Protein AF-A0A955L454-F1 (afdb_monomer)

Foldseek 3Di:
DDDDDDDDDDPVNVVVVVVVVVVVVVVVVVVDPVVVVVLVVLLVVQVVLQVLVLQLLLVLCVPVVVVQPVCCCPFQAPNDDFQAFDPVDLAGFLPPSFDFPNSRCRSSVVRHVDRDARPDPKTKTKGWHPVDVSIKIKIWINDRDDDPPRDDHIDIDIRD

pLDDT: mean 81.31, std 10.85, range [51.09, 95.69]

Nearest PDB structures (foldseek):
  8chv-assembly1_C  TM=5.728E-01  e=5.022E-01  Homo sapiens
  8cht-assembly4_D  TM=5.739E-01  e=1.618E+00  Homo sapiens
  8chv-assembly1_D  TM=5.648E-01  e=4.609E+00  Homo sapiens
  8cht-assembly2_B  TM=5.492E-01  e=8.532E+00  Homo sapiens
  6eyv-assembly1_B  TM=3.774E-01  e=9.650E+00  Pseudomonas aeruginosa UCBPP-PA14

Solvent-accessible surface area (backbone atoms only — not comparable to full-atom values): 9279 Å² total; per-residue (Å²): 135,86,82,80,85,79,82,74,86,52,73,65,59,55,55,52,48,54,54,50,48,54,54,52,53,55,52,50,59,73,71,48,61,67,69,55,56,57,41,53,52,47,50,51,50,50,50,54,44,41,51,51,49,51,53,20,51,45,51,44,27,53,70,78,36,80,55,39,51,79,54,54,48,80,71,28,38,94,85,49,80,75,27,56,27,58,77,88,46,95,51,32,49,46,42,93,48,25,34,59,49,72,48,43,47,74,59,35,54,88,58,38,97,67,84,78,76,53,74,84,90,38,48,49,23,28,28,30,31,79,90,44,88,74,44,35,35,38,39,25,36,46,52,47,77,66,56,100,82,77,75,52,69,52,65,71,46,84,33,95

Structure (mmCIF, N/CA/C/O backbone):
data_AF-A0A955L454-F1
#
_entry.id   AF-A0A955L454-F1
#
loop_
_atom_site.group_PDB
_atom_site.id
_atom_site.type_symbol
_atom_site.label_atom_id
_atom_site.label_alt_id
_atom_site.label_comp_id
_atom_site.label_asym_id
_atom_site.label_entity_id
_atom_site.label_seq_id
_atom_site.pdbx_PDB_ins_code
_atom_site.Cartn_x
_atom_site.Cartn_y
_atom_site.Cartn_z
_atom_site.occupancy
_atom_site.B_iso_or_equiv
_atom_site.auth_seq_id
_atom_site.auth_comp_id
_atom_site.auth_asym_id
_atom_site.auth_atom_id
_atom_site.pdbx_PDB_model_num
ATOM 1 N N . MET A 1 1 ? -64.327 -22.348 19.728 1.00 53.56 1 MET A N 1
ATOM 2 C CA . MET A 1 1 ? -63.215 -21.422 19.409 1.00 53.56 1 MET A CA 1
ATOM 3 C C . MET A 1 1 ? -62.234 -21.420 20.573 1.00 53.56 1 MET A C 1
ATOM 5 O O . MET A 1 1 ? -62.624 -21.063 21.676 1.00 53.56 1 MET A O 1
ATOM 9 N N . LYS A 1 2 ? -61.006 -21.905 20.365 1.00 58.12 2 LYS A N 1
ATOM 10 C CA . LYS A 1 2 ? -59.972 -22.042 21.405 1.00 58.12 2 LYS A CA 1
ATOM 11 C C . LYS A 1 2 ? -59.226 -20.700 21.496 1.00 58.12 2 LYS A C 1
ATOM 13 O O . LYS A 1 2 ? -58.550 -20.340 20.540 1.00 58.12 2 LYS A O 1
ATOM 18 N N . ARG A 1 3 ? -59.413 -19.916 22.568 1.00 66.88 3 ARG A N 1
ATOM 19 C CA . ARG A 1 3 ? -58.664 -18.657 22.764 1.00 66.88 3 ARG A CA 1
ATOM 20 C C . ARG A 1 3 ? -57.239 -18.999 23.203 1.00 66.88 3 ARG A C 1
ATOM 22 O O . ARG A 1 3 ? -57.058 -19.641 24.233 1.00 66.88 3 ARG A O 1
ATOM 29 N N . SER A 1 4 ? -56.249 -18.601 22.413 1.00 64.19 4 SER A N 1
ATOM 30 C CA . SER A 1 4 ? -54.833 -18.665 22.774 1.00 64.19 4 SER A CA 1
ATOM 31 C C . SER A 1 4 ? -54.527 -17.582 23.808 1.00 64.19 4 SER A C 1
ATOM 33 O O . SER A 1 4 ? -54.732 -16.400 23.539 1.00 64.19 4 SER A O 1
ATOM 35 N N . ASN A 1 5 ? -54.063 -17.985 24.990 1.00 66.62 5 ASN A N 1
ATOM 36 C CA . ASN A 1 5 ? -53.667 -17.073 26.056 1.00 66.62 5 ASN A CA 1
ATOM 37 C C . ASN A 1 5 ? -52.300 -16.470 25.694 1.00 66.62 5 ASN A C 1
ATOM 39 O O . ASN A 1 5 ? -51.274 -17.126 25.854 1.00 66.62 5 ASN A O 1
ATOM 43 N N . GLN A 1 6 ? -52.285 -15.260 25.137 1.00 68.62 6 GLN A N 1
ATOM 44 C CA . GLN A 1 6 ? -51.048 -14.515 24.910 1.00 68.62 6 GLN A CA 1
ATOM 45 C C . GLN A 1 6 ? -50.669 -13.825 26.223 1.00 68.62 6 GLN A C 1
ATOM 47 O O . GLN A 1 6 ? -51.246 -12.805 26.592 1.00 68.62 6 GLN A O 1
ATOM 52 N N . SER A 1 7 ? -49.738 -14.425 26.962 1.00 73.06 7 SER A N 1
ATOM 53 C CA . SER A 1 7 ? -49.107 -13.807 28.128 1.00 73.06 7 SER A CA 1
ATOM 54 C C . SER A 1 7 ? -48.244 -12.631 27.669 1.00 73.06 7 SER A C 1
ATOM 56 O O . SER A 1 7 ? -47.290 -12.823 26.915 1.00 73.06 7 SER A O 1
ATOM 58 N N . GLY A 1 8 ? -48.596 -11.419 28.097 1.00 73.50 8 GLY A N 1
ATOM 59 C CA . GLY A 1 8 ? -47.777 -10.225 27.889 1.00 73.50 8 GLY A CA 1
ATOM 60 C C . GLY A 1 8 ? -46.544 -10.220 28.795 1.00 73.50 8 GLY A C 1
ATOM 61 O O . GLY A 1 8 ? -46.579 -10.767 29.897 1.00 73.50 8 GLY A O 1
ATOM 62 N N . PHE A 1 9 ? -45.466 -9.592 28.325 1.00 77.81 9 PHE A N 1
ATOM 63 C CA . PHE A 1 9 ? -44.248 -9.360 29.104 1.00 77.81 9 PHE A CA 1
ATOM 64 C C . PHE A 1 9 ? -44.546 -8.529 30.357 1.00 77.81 9 PHE A C 1
ATOM 66 O O . PHE A 1 9 ? -45.281 -7.540 30.296 1.00 77.81 9 PHE A O 1
ATOM 73 N N . THR A 1 10 ? -43.963 -8.912 31.495 1.00 90.12 10 THR A N 1
ATOM 74 C CA . THR A 1 10 ? -44.072 -8.129 32.729 1.00 90.12 10 THR A CA 1
ATOM 75 C C . THR A 1 10 ? -43.119 -6.927 32.691 1.00 90.12 10 THR A C 1
ATOM 77 O O . THR A 1 10 ? -42.058 -6.972 32.068 1.00 90.12 10 THR A O 1
ATOM 80 N N . LEU A 1 11 ? -43.467 -5.828 33.374 1.00 87.62 11 LEU A N 1
ATOM 81 C CA . LEU A 1 11 ? -42.562 -4.671 33.511 1.00 87.62 11 LEU A CA 1
ATOM 82 C C . LEU A 1 11 ? -41.246 -5.050 34.205 1.00 87.62 11 LEU A C 1
ATOM 84 O O . LEU A 1 11 ? -40.194 -4.497 33.891 1.00 87.62 11 LEU A O 1
ATOM 88 N N . VAL A 1 12 ? -41.311 -6.013 35.127 1.00 90.88 12 VAL A N 1
ATOM 89 C CA . VAL A 1 12 ? -40.142 -6.543 35.834 1.00 90.88 12 VAL A CA 1
ATOM 90 C C . VAL A 1 12 ? -39.215 -7.283 34.868 1.00 90.88 12 VAL A C 1
ATOM 92 O O . VAL A 1 12 ? -38.004 -7.091 34.948 1.00 90.88 12 VAL A O 1
ATOM 95 N N . GLU A 1 13 ? -39.763 -8.046 33.914 1.00 90.25 13 GLU A N 1
ATOM 96 C CA . GLU A 1 13 ? -38.978 -8.704 32.861 1.00 90.25 13 GLU A CA 1
ATOM 97 C C . GLU A 1 13 ? -38.124 -7.692 32.093 1.00 90.25 13 GLU A C 1
ATOM 99 O O . GLU A 1 13 ? -36.920 -7.875 31.934 1.00 90.25 13 GLU A O 1
ATOM 104 N N . ILE A 1 14 ? -38.741 -6.597 31.641 1.00 92.56 14 ILE A N 1
ATOM 105 C CA . ILE A 1 14 ? -38.041 -5.601 30.829 1.00 92.56 14 ILE A CA 1
ATOM 106 C C . ILE A 1 14 ? -36.993 -4.862 31.665 1.00 92.56 14 ILE A C 1
ATOM 108 O O . ILE A 1 14 ? -35.886 -4.644 31.179 1.00 92.56 14 ILE A O 1
ATOM 112 N N . LEU A 1 15 ? -37.289 -4.537 32.927 1.00 92.44 15 LEU A N 1
ATOM 113 C CA . LEU A 1 15 ? -36.355 -3.845 33.820 1.00 92.44 15 LEU A CA 1
ATOM 114 C C . LEU A 1 15 ? -35.089 -4.669 34.097 1.00 92.44 15 LEU A C 1
ATOM 116 O O . LEU A 1 15 ? -33.982 -4.130 34.079 1.00 92.44 15 LEU A O 1
ATOM 120 N N . VAL A 1 16 ? -35.235 -5.977 34.316 1.00 93.62 16 VAL A N 1
ATOM 121 C CA . VAL A 1 16 ? -34.084 -6.862 34.540 1.00 93.62 16 VAL A CA 1
ATOM 122 C C . VAL A 1 16 ? -33.277 -7.042 33.253 1.00 93.62 16 VAL A C 1
ATOM 124 O O . VAL A 1 16 ? -32.049 -7.003 33.299 1.00 93.62 16 VAL A O 1
ATOM 127 N N . VAL A 1 17 ? -33.934 -7.169 32.096 1.00 94.69 17 VAL A N 1
ATOM 128 C CA . VAL A 1 17 ? -33.237 -7.337 30.811 1.00 94.69 17 VAL A CA 1
ATOM 129 C C . VAL A 1 17 ? -32.424 -6.099 30.448 1.00 94.69 17 VAL A C 1
ATOM 131 O O . VAL A 1 17 ? -31.261 -6.239 30.084 1.00 94.69 17 VAL A O 1
ATOM 134 N N . ILE A 1 18 ? -32.974 -4.888 30.585 1.00 95.25 18 ILE A N 1
ATOM 135 C CA . ILE A 1 18 ? -32.206 -3.670 30.276 1.00 95.25 18 ILE A CA 1
ATOM 136 C C . ILE A 1 18 ? -31.030 -3.475 31.241 1.00 95.25 18 ILE A C 1
ATOM 138 O O . ILE A 1 18 ? -29.964 -3.038 30.813 1.00 95.25 18 ILE A O 1
ATOM 142 N N . ALA A 1 19 ? -31.188 -3.850 32.517 1.00 95.69 19 ALA A N 1
ATOM 143 C CA . ALA A 1 19 ? 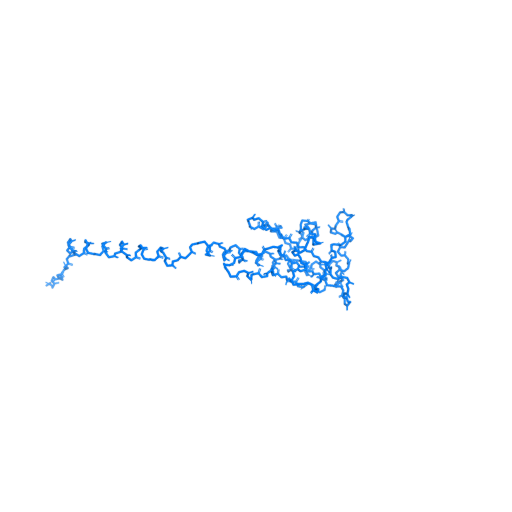-30.103 -3.803 33.494 1.00 95.69 19 ALA A CA 1
ATOM 144 C C . ALA A 1 19 ? -28.980 -4.787 33.128 1.00 95.69 19 ALA A C 1
ATOM 146 O O . ALA A 1 19 ? -27.800 -4.436 33.177 1.00 95.69 19 ALA A O 1
ATOM 147 N N . LEU A 1 20 ? -29.344 -5.998 32.697 1.00 95.19 20 LEU A N 1
ATOM 148 C CA . LEU A 1 20 ? -28.381 -6.999 32.253 1.00 95.19 20 LEU A CA 1
ATOM 149 C C . LEU A 1 20 ? -27.698 -6.591 30.937 1.00 95.19 20 LEU A C 1
ATOM 151 O O . LEU A 1 20 ? -26.489 -6.759 30.797 1.00 95.19 20 LEU A O 1
ATOM 155 N N . LEU A 1 21 ? -28.445 -6.012 29.990 1.00 95.56 21 LEU A N 1
ATOM 156 C CA . LEU A 1 21 ? -27.902 -5.505 28.726 1.00 95.56 21 LEU A CA 1
ATOM 157 C C . LEU A 1 21 ? -26.905 -4.369 28.954 1.00 95.56 21 LEU A C 1
ATOM 159 O O . LEU A 1 21 ? -2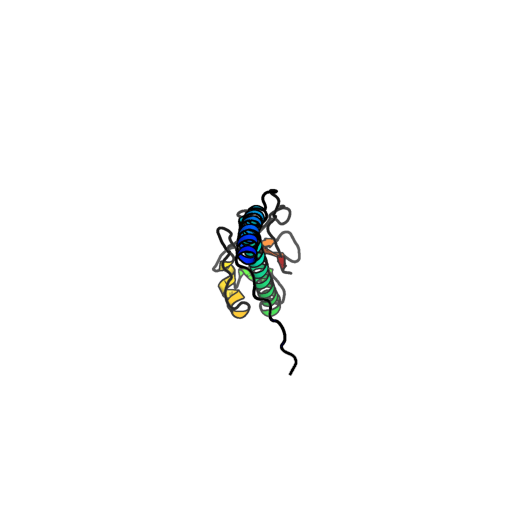5.858 -4.362 28.316 1.00 95.56 21 LEU A O 1
ATOM 163 N N . ALA A 1 22 ? -27.184 -3.447 29.878 1.00 95.31 22 ALA A N 1
ATOM 164 C CA . ALA A 1 22 ? -26.249 -2.380 30.230 1.00 95.31 22 ALA A CA 1
ATOM 165 C C . ALA A 1 22 ? -24.932 -2.938 30.800 1.00 95.31 22 ALA A C 1
ATOM 167 O O . ALA A 1 22 ? -23.852 -2.470 30.439 1.00 95.31 22 ALA A O 1
ATOM 168 N N . LEU A 1 23 ? -25.013 -3.977 31.638 1.00 94.19 23 LEU A N 1
ATOM 169 C CA . LEU A 1 23 ? -23.844 -4.644 32.211 1.00 94.19 23 LEU A CA 1
ATOM 170 C C . LEU A 1 23 ? -23.014 -5.376 31.144 1.00 94.19 23 LEU A C 1
ATOM 172 O O . LEU A 1 23 ? -21.794 -5.219 31.098 1.00 94.19 23 LEU A O 1
ATOM 176 N N . LEU A 1 24 ? -23.667 -6.133 30.257 1.00 94.75 24 LEU A N 1
ATOM 177 C CA . LEU A 1 24 ? -22.992 -6.837 29.162 1.00 94.75 24 LEU A CA 1
ATOM 178 C C . LEU A 1 24 ? -22.373 -5.864 28.150 1.00 94.75 24 LEU A C 1
ATOM 180 O O . LEU A 1 24 ? -21.226 -6.050 27.751 1.00 94.75 24 LEU A O 1
ATOM 184 N N . ALA A 1 25 ? -23.092 -4.803 27.774 1.00 90.81 25 ALA A N 1
ATOM 185 C CA . ALA A 1 25 ? -22.589 -3.784 26.856 1.00 90.81 25 ALA A CA 1
ATOM 186 C C . ALA A 1 25 ? -21.339 -3.081 27.412 1.00 90.81 25 ALA A C 1
ATOM 188 O O . ALA A 1 25 ? -20.373 -2.877 26.676 1.00 90.81 25 ALA A O 1
ATOM 189 N N . GLY A 1 26 ? -21.323 -2.778 28.716 1.00 90.62 26 GLY A N 1
ATOM 190 C CA . GLY A 1 26 ? -20.145 -2.226 29.386 1.00 90.62 26 GLY A CA 1
ATOM 191 C C . GLY A 1 26 ? -18.939 -3.167 29.333 1.00 90.62 26 GLY A C 1
ATOM 192 O O . GLY A 1 26 ? -17.839 -2.730 29.007 1.00 90.62 26 GLY A O 1
ATOM 193 N N . ALA A 1 27 ? -19.134 -4.465 29.587 1.00 87.06 27 ALA A N 1
ATOM 194 C CA . ALA A 1 27 ? -18.052 -5.452 29.554 1.00 87.06 27 ALA A CA 1
ATOM 195 C C . ALA A 1 27 ? -17.451 -5.641 28.147 1.00 87.06 27 ALA A C 1
ATOM 197 O O . ALA A 1 27 ? -16.230 -5.707 28.001 1.00 87.06 27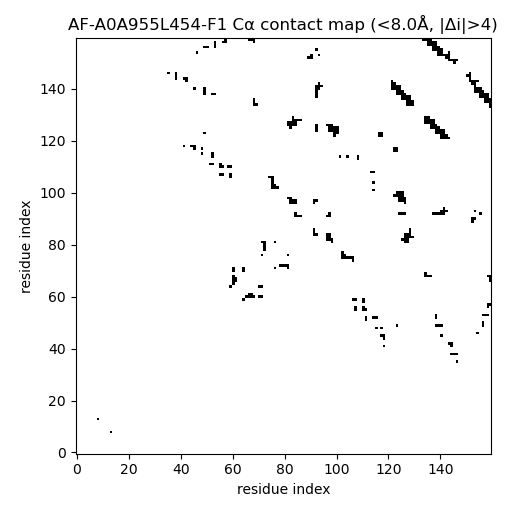 ALA A O 1
ATOM 198 N N . VAL A 1 28 ? -18.288 -5.681 27.104 1.00 86.50 28 VAL A N 1
ATOM 199 C CA . VAL A 1 28 ? -17.836 -5.828 25.707 1.00 86.50 28 VAL A CA 1
ATOM 200 C C . VAL A 1 28 ? -16.991 -4.634 25.256 1.00 86.50 28 VAL A C 1
ATOM 202 O O . VAL A 1 28 ? -16.012 -4.820 24.536 1.00 86.50 28 VAL A O 1
ATOM 205 N N . PHE A 1 29 ? -17.318 -3.421 25.710 1.00 80.75 29 PHE A N 1
ATOM 206 C CA . PHE A 1 29 ? -16.571 -2.214 25.351 1.00 80.75 29 PHE A CA 1
ATOM 207 C C . PHE A 1 29 ? -15.114 -2.242 25.836 1.00 80.75 29 PHE A C 1
ATOM 209 O O . PHE A 1 29 ? -14.233 -1.770 25.128 1.00 80.75 29 PHE A O 1
ATOM 216 N N . PHE A 1 30 ? -14.846 -2.817 27.012 1.00 77.62 30 PHE A N 1
ATOM 217 C CA . PHE A 1 30 ? -13.475 -2.998 27.506 1.00 77.62 30 PHE A CA 1
ATOM 218 C C . PHE A 1 30 ? -12.766 -4.206 26.885 1.00 77.62 30 PHE A C 1
ATOM 220 O O . PHE A 1 30 ? -11.539 -4.231 26.834 1.00 77.62 30 PHE A O 1
ATOM 227 N N . ALA A 1 31 ? -13.521 -5.213 26.438 1.00 74.38 31 ALA A N 1
ATOM 228 C CA . ALA A 1 31 ? -12.967 -6.418 25.826 1.00 74.38 31 ALA A CA 1
ATOM 229 C C . ALA A 1 31 ? -12.516 -6.197 24.372 1.00 74.38 31 ALA A C 1
ATOM 231 O O . ALA A 1 31 ? -11.558 -6.824 23.926 1.00 74.38 31 ALA A O 1
ATOM 232 N N . LEU A 1 32 ? -13.189 -5.316 23.628 1.00 76.81 32 LEU A N 1
ATOM 233 C CA . LEU A 1 32 ? -12.763 -4.917 22.291 1.00 76.81 32 LEU A CA 1
ATOM 234 C C . LEU A 1 32 ? -11.733 -3.795 22.416 1.00 76.81 32 LEU A C 1
ATOM 236 O O . LEU A 1 32 ? -12.016 -2.766 23.015 1.00 76.81 32 LEU A O 1
ATOM 240 N N . ASN A 1 33 ? -10.549 -3.963 21.828 1.00 76.94 33 ASN A N 1
ATOM 241 C CA . ASN A 1 33 ? -9.605 -2.865 21.667 1.00 76.94 33 ASN A CA 1
ATOM 242 C C . ASN A 1 33 ? -9.935 -2.129 20.351 1.00 76.94 33 ASN A C 1
ATOM 244 O O . ASN A 1 33 ? -9.461 -2.548 19.292 1.00 76.94 33 ASN A O 1
ATOM 248 N N . PRO A 1 34 ? -10.750 -1.050 20.360 1.00 76.12 34 PRO A N 1
ATOM 249 C CA . PRO A 1 34 ? -11.196 -0.394 19.127 1.00 76.12 34 PRO A CA 1
ATOM 250 C C . PRO A 1 34 ? -10.021 0.140 18.308 1.00 76.12 34 PRO A C 1
ATOM 252 O O . PRO A 1 34 ? -10.093 0.214 17.086 1.00 76.12 34 PRO A O 1
ATOM 255 N N . THR A 1 35 ? -8.919 0.486 18.976 1.00 81.38 35 THR A N 1
ATOM 256 C CA . THR A 1 35 ? -7.730 1.019 18.312 1.00 81.38 35 THR A CA 1
ATOM 257 C C . THR A 1 35 ? -7.057 -0.026 17.427 1.00 81.38 35 THR A C 1
ATOM 259 O O . THR A 1 35 ? -6.651 0.315 16.321 1.00 81.38 35 THR A O 1
ATOM 262 N N . GLN A 1 36 ? -7.024 -1.294 17.854 1.00 82.56 36 GLN A N 1
ATOM 263 C CA . GLN A 1 36 ? -6.493 -2.403 17.055 1.00 82.56 36 GLN A CA 1
ATOM 264 C C . GLN A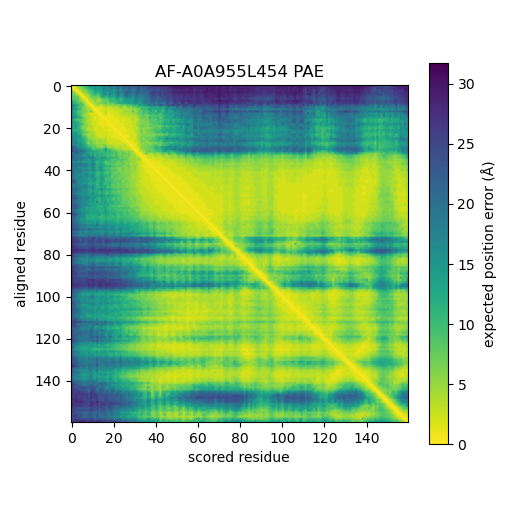 1 36 ? -7.370 -2.666 15.829 1.00 82.56 36 GLN A C 1
ATOM 266 O O . GLN A 1 36 ? -6.861 -2.736 14.722 1.00 82.56 36 GLN A O 1
ATOM 271 N N . LEU A 1 37 ? -8.696 -2.658 15.983 1.00 83.00 37 LEU A N 1
ATOM 272 C CA . LEU A 1 37 ? -9.609 -2.861 14.851 1.00 83.00 37 LEU A CA 1
ATOM 273 C C . LEU A 1 37 ? -9.434 -1.805 13.747 1.00 83.00 37 LEU A C 1
ATOM 275 O O . LEU A 1 37 ? -9.436 -2.133 12.562 1.00 83.00 37 LEU A O 1
ATOM 279 N N . PHE A 1 38 ? -9.254 -0.533 14.116 1.00 87.19 38 PHE A N 1
ATOM 280 C CA . PHE A 1 38 ? -8.984 0.518 13.130 1.00 87.19 38 PHE A CA 1
ATOM 281 C C . PHE A 1 38 ? -7.598 0.387 12.482 1.00 87.19 38 PHE A C 1
ATOM 283 O O . PHE A 1 38 ? -7.446 0.754 11.316 1.00 87.19 38 PHE A O 1
ATOM 290 N N . ARG A 1 39 ? -6.602 -0.121 13.216 1.00 85.06 39 ARG A N 1
ATOM 291 C CA . ARG A 1 39 ? -5.259 -0.419 12.692 1.00 85.06 39 ARG A CA 1
ATOM 292 C C . ARG A 1 39 ? -5.299 -1.536 11.668 1.00 85.06 39 ARG A C 1
ATOM 294 O O . ARG A 1 39 ? -4.828 -1.346 10.551 1.00 85.06 39 ARG A O 1
ATOM 301 N N . ASP A 1 40 ? -5.942 -2.641 12.019 1.00 85.94 40 ASP A N 1
ATOM 302 C CA . ASP A 1 40 ? -6.075 -3.814 11.161 1.00 85.94 40 ASP A CA 1
ATOM 303 C C . ASP A 1 40 ? -6.820 -3.469 9.872 1.00 85.94 40 ASP A C 1
ATOM 305 O O . ASP A 1 40 ? -6.414 -3.885 8.785 1.00 85.94 40 ASP A O 1
ATOM 309 N N . ALA A 1 41 ? -7.864 -2.638 9.966 1.00 88.62 41 ALA A N 1
ATOM 310 C CA . ALA A 1 41 ? -8.569 -2.126 8.798 1.00 88.62 41 ALA A CA 1
ATOM 311 C C . ALA A 1 41 ? -7.638 -1.320 7.873 1.00 88.62 41 ALA A C 1
ATOM 313 O O . ALA A 1 41 ? -7.613 -1.575 6.671 1.00 88.62 41 ALA A O 1
ATOM 314 N N . ARG A 1 42 ? -6.824 -0.400 8.416 1.00 90.00 42 ARG A N 1
ATOM 315 C CA . ARG A 1 42 ? -5.860 0.385 7.621 1.00 90.00 42 ARG A CA 1
ATOM 316 C C . ARG A 1 42 ? -4.750 -0.475 7.020 1.00 90.00 42 ARG A C 1
ATOM 318 O O . ARG A 1 42 ? -4.428 -0.289 5.852 1.00 90.00 42 ARG A O 1
ATOM 325 N N . ASN A 1 43 ? -4.185 -1.415 7.779 1.00 88.19 43 ASN A N 1
ATOM 326 C CA . ASN A 1 43 ? -3.178 -2.356 7.274 1.00 88.19 43 ASN A CA 1
ATOM 327 C C . ASN A 1 43 ? -3.761 -3.242 6.158 1.00 88.19 43 ASN A C 1
ATOM 329 O O . ASN A 1 43 ? -3.101 -3.483 5.152 1.00 88.19 43 ASN A O 1
ATOM 333 N N . THR A 1 44 ? -5.026 -3.656 6.280 1.00 89.38 44 THR A N 1
ATOM 334 C CA . THR A 1 44 ? -5.736 -4.388 5.218 1.00 89.38 44 THR A CA 1
ATOM 335 C C . THR A 1 44 ? -5.888 -3.540 3.956 1.00 89.38 44 THR A C 1
ATOM 337 O O . THR A 1 44 ? -5.613 -4.033 2.865 1.00 89.38 44 THR A O 1
ATOM 340 N N . THR A 1 45 ? -6.269 -2.264 4.087 1.00 91.69 45 THR A N 1
ATOM 341 C CA . THR A 1 45 ? -6.318 -1.328 2.951 1.00 91.69 45 THR A CA 1
ATOM 342 C C . THR A 1 45 ? -4.944 -1.162 2.303 1.00 91.69 45 THR A C 1
ATOM 344 O O . THR A 1 45 ? -4.835 -1.292 1.091 1.00 91.69 45 THR A O 1
ATOM 347 N N . ARG A 1 46 ? -3.878 -0.986 3.097 1.00 89.19 46 ARG A N 1
ATOM 348 C CA . ARG A 1 46 ? -2.502 -0.876 2.583 1.00 89.19 46 ARG A CA 1
ATOM 349 C C . ARG A 1 46 ? -2.086 -2.078 1.746 1.00 89.19 46 ARG A C 1
ATOM 351 O O . ARG A 1 46 ? -1.536 -1.900 0.666 1.00 89.19 46 ARG A O 1
ATOM 358 N N . ARG A 1 47 ? -2.384 -3.293 2.212 1.00 88.44 47 ARG A N 1
ATOM 359 C CA . ARG A 1 47 ? -2.113 -4.527 1.457 1.00 88.44 47 ARG A CA 1
ATOM 360 C C . ARG A 1 47 ? -2.839 -4.549 0.117 1.00 88.44 47 ARG A C 1
ATOM 362 O O . ARG A 1 47 ? -2.216 -4.809 -0.902 1.00 88.44 47 ARG A O 1
ATOM 369 N N . GLN A 1 48 ? -4.130 -4.221 0.117 1.00 91.75 48 GLN A N 1
ATOM 370 C CA . GLN A 1 48 ? -4.942 -4.192 -1.104 1.00 91.75 48 GLN A CA 1
ATOM 371 C C . GLN A 1 48 ? -4.431 -3.162 -2.117 1.00 91.75 48 GLN A C 1
ATOM 373 O O . GLN A 1 48 ? -4.402 -3.440 -3.315 1.00 91.75 48 GLN A O 1
ATOM 378 N N . ASP A 1 49 ? -4.005 -1.997 -1.639 1.00 92.31 49 ASP A N 1
ATOM 379 C CA . ASP A 1 49 ? -3.450 -0.937 -2.476 1.00 92.31 49 ASP A CA 1
ATOM 380 C C . ASP A 1 49 ? -2.112 -1.362 -3.103 1.00 92.31 49 ASP A C 1
ATOM 382 O O . ASP A 1 49 ? -1.914 -1.217 -4.311 1.00 92.31 49 ASP A O 1
ATOM 386 N N . VAL A 1 50 ? -1.215 -1.947 -2.304 1.00 90.19 50 VAL A N 1
ATOM 387 C CA . VAL A 1 50 ? 0.070 -2.488 -2.773 1.00 90.19 50 VAL A CA 1
ATOM 388 C C . VAL A 1 50 ? -0.151 -3.630 -3.774 1.00 90.19 50 VAL A C 1
ATOM 390 O O . VAL A 1 50 ? 0.487 -3.637 -4.825 1.00 90.19 50 VAL A O 1
ATOM 393 N N . ASP A 1 51 ? -1.102 -4.535 -3.523 1.00 91.81 51 ASP A N 1
ATOM 394 C CA . ASP A 1 51 ? -1.493 -5.611 -4.449 1.00 91.81 51 ASP A CA 1
ATOM 395 C C . ASP A 1 51 ? -2.015 -5.067 -5.791 1.00 91.81 51 ASP A C 1
ATOM 397 O O . ASP A 1 51 ? -1.688 -5.584 -6.867 1.00 91.81 51 ASP A O 1
ATOM 401 N N . ALA A 1 52 ? -2.836 -4.013 -5.751 1.00 93.44 52 ALA A N 1
ATOM 402 C CA . ALA A 1 52 ? -3.376 -3.386 -6.953 1.00 93.44 52 ALA A CA 1
ATOM 403 C C . ALA A 1 52 ? -2.256 -2.788 -7.814 1.00 93.44 52 ALA A C 1
ATOM 405 O O . ALA A 1 52 ? -2.201 -3.015 -9.027 1.00 93.44 52 ALA A O 1
ATOM 406 N N . VAL A 1 53 ? -1.326 -2.081 -7.175 1.00 92.25 53 VAL A N 1
ATOM 407 C CA . VAL A 1 53 ? -0.160 -1.478 -7.828 1.00 92.25 53 VAL A CA 1
A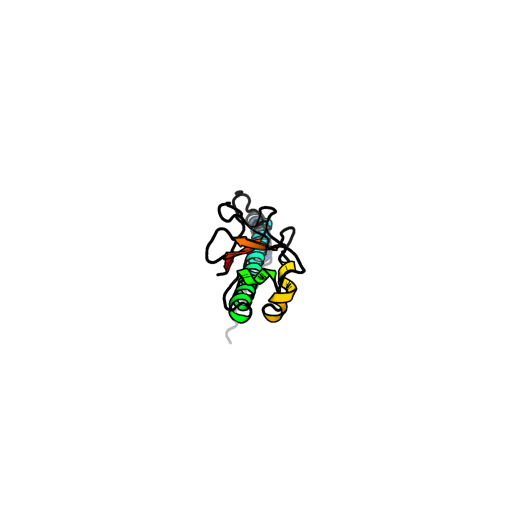TOM 408 C C . VAL A 1 53 ? 0.788 -2.550 -8.351 1.00 92.25 53 VAL A C 1
ATOM 410 O O . VAL A 1 53 ? 1.244 -2.456 -9.486 1.00 92.25 53 VAL A O 1
ATOM 413 N N . HIS A 1 54 ? 1.037 -3.604 -7.576 1.00 92.12 54 HIS A N 1
ATOM 414 C CA . HIS A 1 54 ? 1.839 -4.759 -7.977 1.00 92.12 54 HIS A CA 1
ATOM 415 C C . HIS A 1 54 ? 1.301 -5.408 -9.252 1.00 92.12 54 HIS A C 1
ATOM 417 O O . HIS A 1 54 ? 2.048 -5.697 -10.189 1.00 92.12 54 HIS A O 1
ATOM 423 N N . SER A 1 55 ? -0.016 -5.608 -9.311 1.00 93.44 55 SER A N 1
ATOM 424 C CA . SER A 1 55 ? -0.690 -6.155 -10.486 1.00 93.44 55 SER A CA 1
ATOM 425 C C . SER A 1 55 ? -0.599 -5.230 -11.699 1.00 93.44 55 SER A C 1
ATOM 427 O O . SER A 1 55 ? -0.349 -5.703 -12.811 1.00 93.44 55 SER A O 1
ATOM 429 N N . ALA A 1 56 ? -0.775 -3.924 -11.501 1.00 93.06 56 ALA A N 1
ATOM 430 C CA . ALA A 1 56 ? -0.665 -2.932 -12.564 1.00 93.06 56 ALA A CA 1
ATOM 431 C C . ALA A 1 56 ? 0.769 -2.843 -13.110 1.00 93.06 56 ALA A C 1
ATOM 433 O O . ALA A 1 56 ? 0.971 -2.931 -14.320 1.00 93.06 56 ALA A O 1
ATOM 434 N N . LEU A 1 57 ? 1.763 -2.765 -12.223 1.00 91.62 57 LEU A N 1
ATOM 435 C CA . LEU A 1 57 ? 3.178 -2.695 -12.578 1.00 91.62 57 LEU A CA 1
ATOM 436 C C . LEU A 1 57 ? 3.629 -3.950 -13.328 1.00 91.62 57 LEU A C 1
ATOM 438 O O . LEU A 1 57 ? 4.255 -3.845 -14.377 1.00 91.62 57 LEU A O 1
ATOM 442 N N . ARG A 1 58 ? 3.235 -5.141 -12.860 1.00 91.75 58 ARG A N 1
ATOM 443 C CA . ARG A 1 58 ? 3.517 -6.394 -13.576 1.00 91.75 58 ARG A CA 1
ATOM 444 C C . ARG A 1 58 ? 2.936 -6.384 -14.990 1.00 91.75 58 ARG A C 1
ATOM 446 O O . ARG A 1 58 ? 3.590 -6.835 -15.924 1.00 91.75 58 ARG A O 1
ATOM 453 N N . GLN A 1 59 ? 1.704 -5.909 -15.158 1.00 92.69 59 GLN A N 1
ATOM 454 C CA . GLN A 1 59 ? 1.081 -5.840 -16.480 1.00 92.69 59 GLN A CA 1
ATOM 455 C C . GLN A 1 59 ? 1.786 -4.840 -17.396 1.00 92.69 59 GLN A C 1
ATOM 457 O O . GLN A 1 59 ? 1.983 -5.163 -18.564 1.00 92.69 59 GLN A O 1
ATOM 462 N N . TYR A 1 60 ? 2.196 -3.687 -16.866 1.00 91.38 60 TYR A N 1
ATOM 463 C CA . TYR A 1 60 ? 2.983 -2.697 -17.597 1.00 91.38 60 TYR A CA 1
ATOM 464 C C . TYR A 1 60 ? 4.315 -3.284 -18.076 1.00 91.38 60 TYR A C 1
ATOM 466 O O . TYR A 1 60 ? 4.596 -3.268 -19.272 1.00 91.38 60 TYR A O 1
ATOM 474 N N . VAL A 1 61 ? 5.087 -3.905 -17.175 1.00 89.56 61 VAL A N 1
ATOM 475 C CA . VAL A 1 61 ? 6.376 -4.533 -17.516 1.00 89.56 61 VAL A CA 1
ATOM 476 C C . VAL A 1 61 ? 6.198 -5.585 -18.615 1.00 89.56 61 VAL A C 1
ATOM 478 O O . VAL A 1 61 ? 6.923 -5.585 -19.605 1.00 89.56 61 VAL A O 1
ATOM 481 N N . LEU A 1 62 ? 5.184 -6.446 -18.501 1.00 90.75 62 LEU A N 1
ATOM 482 C CA . LEU A 1 62 ? 4.942 -7.502 -19.487 1.00 90.75 62 LEU A CA 1
ATOM 483 C C . LEU A 1 62 ? 4.453 -6.992 -20.850 1.00 90.75 62 LEU A C 1
ATOM 485 O O . LEU A 1 62 ? 4.671 -7.670 -21.850 1.00 90.75 62 LEU A O 1
ATOM 489 N N . ARG A 1 63 ? 3.730 -5.868 -20.903 1.00 91.56 63 ARG A N 1
ATOM 490 C CA . ARG A 1 63 ? 3.083 -5.400 -22.141 1.00 91.56 63 ARG A CA 1
ATOM 491 C C . ARG A 1 63 ? 3.843 -4.300 -22.859 1.00 91.56 63 ARG A C 1
ATOM 493 O O . ARG A 1 63 ? 3.873 -4.319 -24.085 1.00 91.56 63 ARG A O 1
ATOM 500 N N . ASP A 1 64 ? 4.421 -3.371 -22.110 1.00 89.88 64 ASP A N 1
ATOM 501 C CA . ASP A 1 64 ? 5.060 -2.175 -22.658 1.00 89.88 64 ASP A CA 1
ATOM 502 C C . ASP A 1 64 ? 6.590 -2.242 -22.579 1.00 89.88 64 ASP A C 1
ATOM 504 O O . ASP A 1 64 ? 7.259 -1.576 -23.366 1.00 89.88 64 ASP A O 1
ATOM 508 N N . LEU A 1 65 ? 7.147 -3.071 -21.686 1.00 88.19 65 LEU A N 1
ATOM 509 C CA . LEU A 1 65 ? 8.597 -3.236 -21.515 1.00 88.19 65 LEU A CA 1
ATOM 510 C C . LEU A 1 65 ? 9.127 -4.605 -21.978 1.00 88.19 65 LEU A C 1
ATOM 512 O O . LEU A 1 65 ? 10.247 -4.968 -21.643 1.00 88.19 65 LEU A O 1
ATOM 516 N N . ASP A 1 66 ? 8.334 -5.386 -22.723 1.00 88.00 66 ASP A N 1
ATOM 517 C CA . ASP A 1 66 ? 8.706 -6.731 -23.216 1.00 88.00 66 ASP A CA 1
ATOM 518 C C . ASP A 1 66 ? 9.178 -7.700 -22.105 1.00 88.00 66 ASP A C 1
ATOM 520 O O . ASP A 1 66 ? 9.956 -8.625 -22.330 1.00 88.00 66 ASP A O 1
ATOM 524 N N . GLY A 1 67 ? 8.698 -7.490 -20.875 1.00 86.00 67 GLY A N 1
ATOM 525 C CA . GLY A 1 67 ? 9.091 -8.268 -19.702 1.00 86.00 67 GLY A CA 1
ATOM 526 C C . GLY A 1 67 ? 10.397 -7.829 -19.035 1.00 86.00 67 GLY A C 1
ATOM 527 O O . GLY A 1 67 ? 10.837 -8.532 -18.130 1.00 86.00 67 GLY A O 1
ATOM 528 N N . ASP A 1 68 ? 11.000 -6.706 -19.443 1.00 85.88 68 ASP A N 1
ATOM 529 C CA . ASP A 1 68 ? 12.224 -6.168 -18.841 1.00 85.88 68 ASP A CA 1
ATOM 530 C C . ASP A 1 68 ? 11.928 -5.001 -17.871 1.00 85.88 68 ASP A C 1
ATOM 532 O O . ASP A 1 68 ? 11.644 -3.877 -18.304 1.00 85.88 68 ASP A O 1
ATOM 536 N N . PRO A 1 69 ? 12.011 -5.213 -16.546 1.00 80.75 69 PRO A N 1
ATOM 537 C CA . PRO A 1 69 ? 11.785 -4.159 -15.558 1.00 80.75 69 PRO A CA 1
ATOM 538 C C . PRO A 1 69 ? 12.831 -3.035 -15.595 1.00 80.75 69 PRO A C 1
ATOM 540 O O . PRO A 1 69 ? 12.543 -1.933 -15.119 1.00 80.75 69 PRO A O 1
ATOM 543 N N . ALA A 1 70 ? 14.017 -3.254 -16.179 1.00 78.00 70 ALA A N 1
ATOM 544 C CA . ALA A 1 70 ? 15.033 -2.208 -16.304 1.00 78.00 70 ALA A CA 1
ATOM 545 C C . ALA A 1 70 ? 14.549 -1.027 -17.170 1.00 78.00 70 ALA A C 1
ATOM 547 O O . ALA A 1 70 ? 15.036 0.093 -17.020 1.00 78.00 70 ALA A O 1
ATOM 548 N N . GLY A 1 71 ? 13.537 -1.243 -18.020 1.00 80.38 71 GLY A N 1
ATOM 549 C CA . GLY A 1 71 ? 12.923 -0.212 -18.860 1.00 80.38 71 GLY A CA 1
ATOM 550 C C . GLY A 1 71 ? 12.068 0.826 -18.115 1.00 80.38 71 GLY A C 1
ATOM 551 O O . GLY A 1 71 ? 11.623 1.799 -18.726 1.00 80.38 71 GLY A O 1
ATOM 552 N N . LEU A 1 72 ? 11.839 0.674 -16.803 1.00 82.25 72 LEU A N 1
ATOM 553 C CA . LEU A 1 72 ? 11.047 1.627 -16.008 1.00 82.25 72 LEU A CA 1
ATOM 554 C C . LEU A 1 72 ? 11.655 3.042 -15.957 1.00 82.25 72 LEU A C 1
ATOM 556 O O . LEU A 1 72 ? 10.928 4.012 -15.728 1.00 82.25 72 LEU A O 1
ATOM 560 N N . SER A 1 73 ? 12.959 3.182 -16.215 1.00 71.06 73 SER A N 1
ATOM 561 C CA . SER A 1 73 ? 13.667 4.467 -16.184 1.00 71.06 73 SER A CA 1
ATOM 562 C C . SER A 1 73 ? 13.321 5.410 -17.341 1.00 71.06 73 SER A C 1
ATOM 564 O O . SER A 1 73 ? 13.441 6.619 -17.173 1.00 71.06 73 SER A O 1
ATOM 566 N N . ASP A 1 74 ? 12.888 4.887 -18.494 1.00 66.88 74 ASP A N 1
ATOM 567 C CA . ASP A 1 74 ? 12.775 5.670 -19.739 1.00 66.88 74 ASP A CA 1
ATOM 568 C C . ASP A 1 74 ? 11.349 6.154 -20.064 1.00 66.88 74 ASP A C 1
ATOM 570 O O . ASP A 1 74 ? 11.164 6.985 -20.954 1.00 66.88 74 ASP A O 1
ATOM 574 N N . GLY A 1 75 ? 10.328 5.685 -19.337 1.00 66.81 75 GLY A N 1
ATOM 575 C CA . GLY A 1 75 ? 8.923 6.035 -19.608 1.00 66.81 75 GLY A CA 1
ATOM 576 C C . GLY A 1 75 ? 8.124 6.535 -18.407 1.00 66.81 75 GLY A C 1
ATOM 577 O O . GLY A 1 75 ? 7.143 7.258 -18.586 1.00 66.81 75 GLY A O 1
ATOM 578 N N . CYS A 1 76 ? 8.528 6.167 -17.188 1.00 76.94 76 CYS A N 1
ATOM 579 C CA . CYS A 1 76 ? 7.737 6.433 -15.983 1.00 76.94 76 CYS A CA 1
ATOM 580 C C . CYS A 1 76 ? 8.263 7.623 -15.203 1.00 76.94 76 CYS A C 1
ATOM 582 O O . CYS A 1 76 ? 7.485 8.436 -14.709 1.00 76.94 76 CYS A O 1
ATOM 584 N N . LEU A 1 77 ? 9.583 7.769 -15.159 1.00 75.94 77 LEU A N 1
ATOM 585 C CA . LEU A 1 77 ? 10.235 8.793 -14.365 1.00 75.94 77 LEU A CA 1
ATOM 586 C C . LEU A 1 77 ? 10.446 10.049 -15.198 1.00 75.94 77 LEU A C 1
ATOM 588 O O . LEU A 1 77 ? 11.002 10.006 -16.293 1.00 75.94 77 LEU A O 1
ATOM 592 N N . SER A 1 78 ? 10.064 11.205 -14.657 1.00 65.81 78 SER A N 1
ATOM 593 C CA . SER A 1 78 ? 10.391 12.495 -15.267 1.00 65.81 78 SER A CA 1
ATOM 594 C C . SER A 1 78 ? 11.861 12.853 -14.992 1.00 65.81 78 SER A C 1
ATOM 596 O O . SER A 1 78 ? 12.148 13.787 -14.248 1.00 65.81 78 SER A O 1
ATOM 598 N N . GLY A 1 79 ? 12.798 12.098 -15.580 1.00 57.62 79 GLY A N 1
ATOM 599 C CA . GLY A 1 79 ? 14.238 12.391 -15.574 1.00 57.62 79 GLY A CA 1
ATOM 600 C C . GLY A 1 79 ? 14.997 12.053 -14.283 1.00 57.62 79 GLY A C 1
ATOM 601 O O . GLY A 1 79 ? 16.044 12.650 -14.032 1.00 57.62 79 GLY A O 1
ATOM 602 N N . GLY A 1 80 ? 14.482 11.135 -13.461 1.00 68.50 80 GLY A N 1
ATOM 603 C CA . GLY A 1 80 ? 15.136 10.646 -12.241 1.00 68.50 80 GLY A CA 1
ATOM 604 C C . GLY A 1 80 ? 15.814 9.288 -12.439 1.00 68.50 80 GLY A C 1
ATOM 605 O O . GLY A 1 80 ? 15.385 8.498 -13.276 1.00 68.50 80 GLY A O 1
ATOM 606 N N . ALA A 1 81 ? 16.867 9.013 -11.662 1.00 75.69 81 ALA A N 1
ATOM 607 C CA . ALA A 1 81 ? 17.419 7.663 -11.557 1.00 75.69 81 ALA A CA 1
ATOM 608 C C . ALA A 1 81 ? 16.382 6.720 -10.927 1.00 75.69 81 ALA A C 1
ATOM 610 O O . ALA A 1 81 ? 15.544 7.166 -10.140 1.00 75.69 81 ALA A O 1
ATOM 611 N N . LEU A 1 82 ? 16.455 5.426 -11.255 1.00 81.25 82 LEU A N 1
ATOM 612 C CA . LEU A 1 82 ? 15.666 4.426 -10.542 1.00 81.25 82 LEU A CA 1
ATOM 613 C C . LEU A 1 82 ? 16.004 4.506 -9.041 1.00 81.25 82 LEU A C 1
ATOM 615 O O . LEU A 1 82 ? 17.186 4.611 -8.701 1.00 81.25 82 LEU A O 1
ATOM 619 N N . PRO A 1 83 ? 15.006 4.468 -8.146 1.00 86.19 83 PRO A N 1
ATOM 620 C CA . PRO A 1 83 ? 15.254 4.321 -6.723 1.00 86.19 83 PRO A CA 1
ATOM 621 C C . PRO A 1 83 ? 15.812 2.921 -6.475 1.00 86.19 83 PRO A C 1
ATOM 623 O O . PRO A 1 83 ? 15.070 1.942 -6.500 1.00 86.19 83 PRO A O 1
ATOM 626 N N . VAL A 1 84 ? 17.126 2.819 -6.307 1.00 85.38 84 VAL A N 1
ATOM 627 C CA . VAL A 1 84 ? 17.789 1.547 -6.010 1.00 85.38 84 VAL A CA 1
ATOM 628 C C . VAL A 1 84 ? 17.621 1.250 -4.525 1.00 85.38 84 VAL A C 1
ATOM 630 O O . VAL A 1 84 ? 17.845 2.127 -3.694 1.00 85.38 84 VAL A O 1
ATOM 633 N N . ILE A 1 85 ? 17.210 0.029 -4.197 1.00 84.00 85 ILE A N 1
ATOM 634 C CA . ILE A 1 85 ? 17.025 -0.439 -2.822 1.00 84.00 85 ILE A CA 1
ATOM 635 C C . ILE A 1 85 ? 17.920 -1.646 -2.545 1.00 84.00 85 ILE A C 1
ATOM 637 O O . ILE A 1 85 ? 18.157 -2.468 -3.426 1.00 84.00 85 ILE A O 1
ATOM 641 N N . ASP A 1 86 ? 18.376 -1.778 -1.301 1.00 79.06 86 ASP A N 1
ATOM 642 C CA . ASP A 1 86 ? 19.107 -2.960 -0.845 1.00 79.06 86 ASP A CA 1
ATOM 643 C C . ASP A 1 86 ? 18.140 -3.960 -0.203 1.00 79.06 86 ASP A C 1
ATOM 645 O O . ASP A 1 86 ? 17.706 -3.787 0.935 1.00 79.06 86 ASP A O 1
ATOM 649 N N . VAL A 1 87 ? 17.802 -5.030 -0.926 1.00 74.12 87 VAL A N 1
ATOM 650 C CA . VAL A 1 87 ? 16.867 -6.070 -0.452 1.00 74.12 87 VAL A CA 1
ATOM 651 C C . VAL A 1 87 ? 17.452 -6.991 0.617 1.00 74.12 87 VAL A C 1
ATOM 653 O O . VAL A 1 87 ? 16.746 -7.864 1.127 1.00 74.12 87 VAL A O 1
ATOM 656 N N . THR A 1 88 ? 18.736 -6.841 0.954 1.00 73.12 88 THR A N 1
ATOM 657 C CA . THR A 1 88 ? 19.341 -7.585 2.065 1.00 73.12 88 THR A CA 1
ATOM 658 C C . THR A 1 88 ? 18.952 -7.017 3.430 1.00 73.12 88 THR A C 1
ATOM 660 O O . THR A 1 88 ? 19.094 -7.714 4.441 1.00 73.12 88 THR A O 1
ATOM 663 N N . ASP A 1 89 ? 18.389 -5.806 3.463 1.00 67.56 89 ASP A N 1
ATOM 664 C CA . ASP A 1 89 ? 17.811 -5.213 4.660 1.00 67.56 89 ASP A CA 1
ATOM 665 C C . ASP A 1 89 ? 16.462 -5.846 5.032 1.00 67.56 89 ASP A C 1
ATOM 667 O O . ASP A 1 89 ? 15.683 -6.299 4.195 1.00 67.56 89 ASP A O 1
ATOM 671 N N . ALA A 1 90 ? 16.153 -5.838 6.333 1.00 65.94 90 ALA A N 1
ATOM 672 C CA . ALA A 1 90 ? 14.864 -6.306 6.848 1.00 65.94 90 ALA A CA 1
ATOM 673 C C . ALA A 1 90 ? 13.680 -5.419 6.408 1.00 65.94 90 ALA A C 1
ATOM 675 O O . ALA A 1 90 ? 12.531 -5.842 6.525 1.00 65.94 90 ALA A O 1
ATOM 676 N N . ASP A 1 91 ? 13.968 -4.203 5.931 1.00 69.50 91 ASP A N 1
ATOM 677 C CA . ASP A 1 91 ? 12.993 -3.226 5.450 1.00 69.50 91 ASP A CA 1
ATOM 678 C C . ASP A 1 91 ? 13.563 -2.415 4.267 1.00 69.50 91 ASP A C 1
ATOM 680 O O . ASP A 1 91 ? 13.966 -1.258 4.423 1.00 69.50 91 ASP A O 1
ATOM 684 N N . PRO A 1 92 ? 13.644 -3.020 3.072 1.00 65.56 92 PRO A N 1
ATOM 685 C CA . PRO A 1 92 ? 14.372 -2.441 1.946 1.00 65.56 92 PRO A CA 1
ATOM 686 C C . PRO A 1 92 ? 13.656 -1.245 1.301 1.00 65.56 92 PRO A C 1
ATOM 688 O O . PRO A 1 92 ? 14.288 -0.447 0.619 1.00 65.56 92 PRO A O 1
ATOM 691 N N . ILE A 1 93 ? 12.344 -1.091 1.521 1.00 69.00 93 ILE A N 1
ATOM 692 C CA . ILE A 1 93 ? 11.547 0.044 1.017 1.00 69.00 93 ILE A CA 1
ATOM 693 C C . ILE A 1 93 ? 11.308 1.117 2.096 1.00 69.00 93 ILE A C 1
ATOM 695 O O . ILE A 1 93 ? 11.109 2.290 1.764 1.00 69.00 93 ILE A O 1
ATOM 699 N N . GLY A 1 94 ? 11.305 0.744 3.376 1.00 60.81 94 GLY A N 1
ATOM 700 C CA . GLY A 1 94 ? 11.160 1.658 4.512 1.00 60.81 94 GLY A CA 1
ATOM 701 C C . GLY A 1 94 ? 12.444 2.407 4.860 1.00 60.81 94 GLY A C 1
ATOM 702 O O . GLY A 1 94 ? 12.385 3.445 5.527 1.00 60.81 94 GLY A O 1
ATOM 703 N N . SER A 1 95 ? 13.598 1.981 4.336 1.00 58.62 95 SER A N 1
ATOM 704 C CA . SER A 1 95 ? 14.775 2.845 4.243 1.00 58.62 95 SER A CA 1
ATOM 705 C C . SER A 1 95 ? 14.476 4.017 3.289 1.00 58.62 95 SER A C 1
ATOM 707 O O . SER A 1 95 ? 13.674 3.926 2.361 1.00 58.62 95 SER A O 1
ATOM 709 N N . ALA A 1 96 ? 15.060 5.193 3.524 1.00 59.03 96 ALA A N 1
ATOM 710 C CA . ALA A 1 96 ? 14.749 6.415 2.770 1.00 59.03 96 ALA A CA 1
ATOM 711 C C . ALA A 1 96 ? 15.077 6.357 1.256 1.00 59.03 96 ALA A C 1
ATOM 713 O O . ALA A 1 96 ? 14.847 7.349 0.566 1.00 59.03 96 ALA A O 1
ATOM 714 N N . GLU A 1 97 ? 15.543 5.212 0.764 1.00 68.44 97 GLU A N 1
ATOM 715 C CA . GLU A 1 97 ? 16.065 4.932 -0.571 1.00 68.44 97 GLU A CA 1
ATOM 716 C C . GLU A 1 97 ? 14.955 4.691 -1.621 1.00 68.44 97 GLU A C 1
ATOM 718 O O . GLU A 1 97 ? 15.139 5.001 -2.797 1.00 68.44 97 GLU A O 1
ATOM 723 N N . GLY A 1 98 ? 13.767 4.210 -1.219 1.00 78.75 98 GLY A N 1
ATOM 724 C CA . GLY A 1 98 ? 12.655 3.954 -2.149 1.00 78.75 98 GLY A CA 1
ATOM 725 C C . GLY A 1 98 ? 12.033 5.229 -2.744 1.00 78.75 98 GLY A C 1
ATOM 726 O O . GLY A 1 98 ? 11.814 6.220 -2.046 1.00 78.75 98 GLY A O 1
ATOM 727 N N . GLY A 1 99 ? 11.660 5.224 -4.020 1.00 85.69 99 GLY A N 1
ATOM 728 C CA . GLY A 1 99 ? 10.987 6.352 -4.669 1.00 85.69 99 GLY A CA 1
ATOM 729 C C . GLY A 1 99 ? 9.506 6.433 -4.283 1.00 85.69 99 GLY A C 1
ATOM 730 O O . GLY A 1 99 ? 8.903 5.416 -3.922 1.00 85.69 99 GLY A O 1
ATOM 731 N N . PRO A 1 100 ? 8.881 7.622 -4.327 1.00 87.31 100 PRO A N 1
ATOM 732 C CA . PR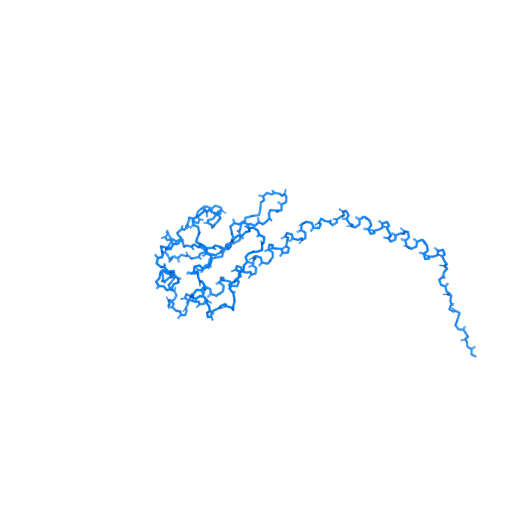O A 1 100 ? 7.444 7.747 -4.118 1.00 87.31 100 PRO A CA 1
ATOM 733 C C . PRO A 1 100 ? 6.666 7.056 -5.244 1.00 87.31 100 PRO A C 1
ATOM 735 O O . PRO A 1 100 ? 7.017 7.145 -6.419 1.00 87.31 100 PRO A O 1
ATOM 738 N N . LEU A 1 101 ? 5.546 6.411 -4.907 1.00 87.50 101 LEU A N 1
ATOM 739 C CA . LEU A 1 101 ? 4.718 5.718 -5.902 1.00 87.50 101 LEU A CA 1
ATOM 740 C C . LEU A 1 101 ? 4.140 6.651 -6.986 1.00 87.50 101 LEU A C 1
ATOM 742 O O . LEU A 1 101 ? 3.778 6.212 -8.077 1.00 87.50 101 LEU A O 1
ATOM 746 N N . THR A 1 102 ? 4.075 7.955 -6.718 1.00 85.75 102 THR A N 1
ATOM 747 C CA . THR A 1 102 ? 3.643 8.964 -7.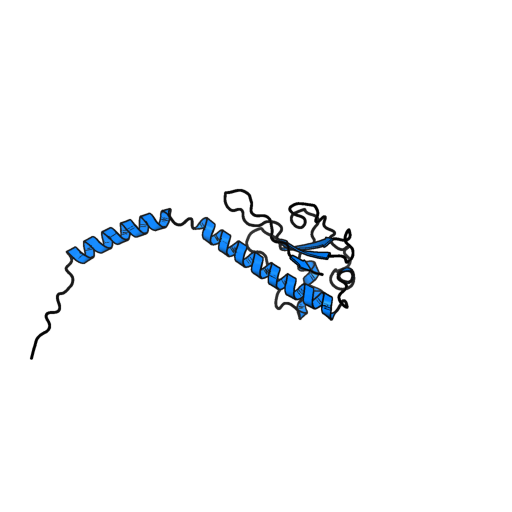694 1.00 85.75 102 THR A CA 1
ATOM 748 C C . THR A 1 102 ? 4.504 8.989 -8.950 1.00 85.75 102 THR A C 1
ATOM 750 O O . THR A 1 102 ? 4.001 9.358 -10.011 1.00 85.75 102 THR A O 1
ATOM 753 N N . ASP A 1 103 ? 5.756 8.548 -8.857 1.00 86.12 103 ASP A N 1
ATOM 754 C CA . ASP A 1 103 ? 6.659 8.444 -10.001 1.00 86.12 103 ASP A CA 1
ATOM 755 C C . ASP A 1 103 ? 6.138 7.465 -11.063 1.00 86.12 103 ASP A C 1
ATOM 757 O O . ASP A 1 103 ? 6.420 7.609 -12.244 1.00 86.12 103 ASP A O 1
ATOM 761 N N . LEU A 1 104 ? 5.316 6.490 -10.669 1.00 87.44 104 LEU A N 1
ATOM 762 C CA . LEU A 1 104 ? 4.745 5.485 -11.568 1.00 87.44 104 LEU A CA 1
ATOM 763 C C . LEU A 1 104 ? 3.429 5.937 -12.210 1.00 87.44 104 LEU A C 1
ATOM 765 O O . LEU A 1 104 ? 2.920 5.264 -13.107 1.00 87.44 104 LEU A O 1
ATOM 769 N N . SER A 1 105 ? 2.860 7.059 -11.764 1.00 87.38 105 SER A N 1
ATOM 770 C CA . SER A 1 105 ? 1.499 7.475 -12.133 1.00 87.38 105 SER A CA 1
ATOM 771 C C . SER A 1 105 ? 1.293 7.625 -13.642 1.00 87.38 105 SER A C 1
ATOM 773 O O . SER A 1 105 ? 0.253 7.219 -14.159 1.00 87.38 105 SER A O 1
ATOM 775 N N . THR A 1 106 ? 2.290 8.135 -14.369 1.00 86.44 106 THR A N 1
ATOM 776 C CA . THR A 1 106 ? 2.211 8.316 -15.825 1.00 86.44 106 THR A CA 1
ATOM 777 C C . THR A 1 106 ? 2.097 6.976 -16.554 1.00 86.44 106 THR A C 1
ATOM 779 O O . THR A 1 106 ? 1.200 6.799 -17.378 1.00 86.44 106 THR A O 1
ATOM 782 N N . CYS A 1 107 ? 2.952 6.011 -16.208 1.00 88.38 107 CYS A N 1
ATOM 783 C CA . CYS A 1 107 ? 2.988 4.690 -16.842 1.00 88.38 107 CYS A CA 1
ATOM 784 C C . CYS A 1 107 ? 1.813 3.802 -16.470 1.00 88.38 107 CYS A C 1
ATOM 786 O O . CYS A 1 107 ? 1.267 3.089 -17.307 1.00 88.38 107 CYS A O 1
ATOM 788 N N . LEU A 1 108 ? 1.428 3.821 -15.197 1.00 90.44 108 LEU A N 1
ATOM 789 C CA . LEU A 1 108 ? 0.408 2.912 -14.698 1.00 90.44 108 LEU A CA 1
ATOM 790 C C . LEU A 1 108 ? -1.010 3.437 -14.940 1.00 90.44 108 LEU A C 1
ATOM 792 O O . LEU A 1 108 ? -1.956 2.688 -14.723 1.00 90.44 108 LEU A O 1
ATOM 796 N N . SER A 1 109 ? -1.181 4.666 -15.437 1.00 89.94 109 SER A N 1
ATOM 797 C CA . SER A 1 109 ? -2.494 5.289 -15.682 1.00 89.94 109 SER A CA 1
ATOM 798 C C . SER A 1 109 ? -3.448 4.476 -16.573 1.00 89.94 109 SER A C 1
ATOM 800 O O . SER A 1 109 ? -4.664 4.626 -16.471 1.00 89.94 109 SER A O 1
ATOM 802 N N . SER A 1 110 ? -2.931 3.601 -17.440 1.00 91.19 110 SER A N 1
ATOM 803 C CA . SER A 1 110 ? -3.727 2.684 -18.273 1.00 91.19 110 SER A CA 1
ATOM 804 C C . SER A 1 110 ? -3.983 1.314 -17.626 1.00 91.19 110 SER A C 1
ATOM 806 O O . SER A 1 110 ? -4.825 0.557 -18.112 1.00 91.19 110 SER A O 1
ATOM 808 N N . TYR A 1 111 ? -3.284 0.996 -16.535 1.00 92.44 111 TYR A N 1
ATOM 809 C CA . TYR A 1 111 ? -3.289 -0.303 -15.851 1.00 92.44 111 TYR A CA 1
ATOM 810 C C . TYR A 1 111 ? -3.984 -0.275 -14.490 1.00 92.44 111 TYR A C 1
ATOM 812 O O . TYR A 1 111 ? -4.446 -1.314 -14.013 1.00 92.44 111 TYR A O 1
ATOM 820 N N . ILE A 1 112 ? -4.083 0.901 -13.875 1.00 93.56 112 ILE A N 1
ATOM 821 C CA . ILE A 1 112 ? -4.808 1.141 -12.631 1.00 93.56 112 ILE A CA 1
ATOM 822 C C . ILE A 1 112 ? -5.721 2.354 -12.806 1.00 93.56 112 ILE A C 1
ATOM 824 O O . ILE A 1 112 ? -5.355 3.327 -13.457 1.00 93.56 112 ILE A O 1
ATOM 828 N N . GLY A 1 113 ? -6.937 2.283 -12.257 1.00 90.75 113 GLY A N 1
ATOM 829 C CA . GLY A 1 113 ? -7.927 3.352 -12.430 1.00 90.75 113 GLY A CA 1
ATOM 830 C C . GLY A 1 113 ? -7.537 4.652 -11.724 1.00 90.75 113 GLY A C 1
ATOM 831 O O . GLY A 1 113 ? -7.716 5.732 -12.279 1.00 90.75 113 GLY A O 1
ATOM 832 N N . GLU A 1 114 ? -6.995 4.542 -10.513 1.00 89.56 114 GLU A N 1
ATOM 833 C CA . GLU A 1 114 ? -6.482 5.661 -9.727 1.00 89.56 114 GLU A CA 1
ATOM 834 C C . GLU A 1 114 ? -5.308 5.174 -8.875 1.00 89.56 114 GLU A C 1
ATOM 836 O O . GLU A 1 114 ? -5.304 4.034 -8.403 1.00 89.56 114 GLU A O 1
ATOM 841 N N . MET A 1 115 ? -4.307 6.034 -8.690 1.00 88.94 115 MET A N 1
ATOM 842 C CA . MET A 1 115 ? -3.182 5.738 -7.811 1.00 88.94 115 MET A CA 1
ATOM 843 C C . MET A 1 115 ? -3.660 5.729 -6.357 1.00 88.94 115 MET A C 1
ATOM 845 O O . MET A 1 115 ? -4.208 6.738 -5.906 1.00 88.94 115 MET A O 1
ATOM 849 N N . PRO A 1 116 ? -3.454 4.635 -5.604 1.00 91.25 116 PRO A N 1
ATOM 850 C CA . PRO A 1 116 ? -3.897 4.589 -4.225 1.00 91.25 116 PRO A CA 1
ATOM 851 C C . PRO A 1 116 ? -3.101 5.578 -3.372 1.00 91.25 116 PRO A C 1
ATOM 853 O O . PRO A 1 116 ? -1.890 5.748 -3.535 1.00 91.25 116 PRO A O 1
ATOM 856 N N . ALA A 1 117 ? -3.794 6.211 -2.430 1.00 88.69 117 ALA A N 1
ATOM 857 C CA . ALA A 1 117 ? -3.197 7.083 -1.430 1.00 88.69 117 ALA A CA 1
ATOM 858 C C . ALA A 1 117 ? -3.168 6.355 -0.084 1.00 88.69 117 ALA A C 1
ATOM 860 O O . ALA A 1 117 ? -4.196 5.873 0.391 1.00 88.69 117 ALA A O 1
ATOM 861 N N . ALA A 1 118 ? -1.989 6.274 0.531 1.00 84.56 118 ALA A N 1
ATOM 862 C CA . ALA A 1 118 ? -1.819 5.521 1.763 1.00 84.56 118 ALA A CA 1
ATOM 863 C C . ALA A 1 118 ? -2.651 6.123 2.912 1.00 84.56 118 ALA A C 1
ATOM 865 O O . ALA A 1 118 ? -2.673 7.344 3.097 1.00 84.56 118 ALA A O 1
ATOM 866 N N . PRO A 1 119 ? -3.340 5.295 3.719 1.00 85.56 119 PRO A N 1
ATOM 867 C CA . PRO A 1 119 ? -4.105 5.791 4.849 1.00 85.56 119 PRO A CA 1
ATOM 868 C C . PRO A 1 119 ? -3.182 6.225 5.997 1.00 85.56 119 PRO A C 1
ATOM 870 O O . PRO A 1 119 ? -2.283 5.490 6.419 1.00 85.56 119 PRO A O 1
ATOM 873 N N . GLY A 1 120 ? -3.474 7.387 6.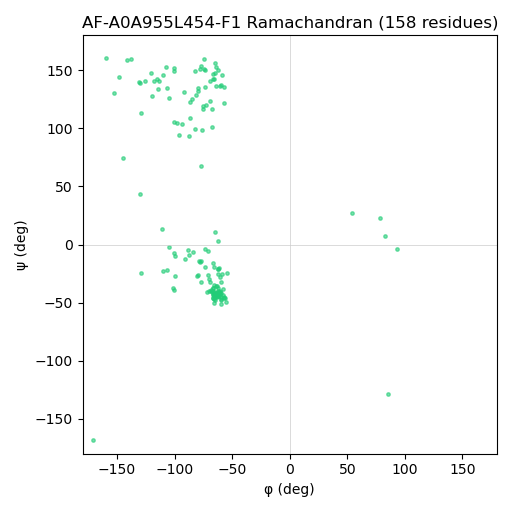587 1.00 83.50 120 GLY A N 1
ATOM 874 C CA . GLY A 1 120 ? -2.769 7.898 7.765 1.00 83.50 120 GLY A CA 1
ATOM 875 C C . GLY A 1 120 ? -1.492 8.658 7.409 1.00 83.50 120 GLY A C 1
ATOM 876 O O . GLY A 1 120 ? -1.542 9.600 6.627 1.00 83.50 120 GLY A O 1
ATOM 877 N N . THR A 1 121 ? -0.376 8.295 8.043 1.00 79.06 121 THR A N 1
ATOM 878 C CA . THR A 1 121 ? 0.939 8.944 7.869 1.00 79.06 121 THR A CA 1
ATOM 879 C C . THR A 1 121 ? 1.920 8.129 7.028 1.00 79.06 121 THR A C 1
ATOM 881 O O . THR A 1 121 ? 3.043 8.579 6.829 1.00 79.06 121 THR A O 1
ATOM 884 N N . SER A 1 122 ? 1.524 6.931 6.591 1.00 80.19 122 SER A N 1
ATOM 885 C CA . SER A 1 122 ? 2.356 6.051 5.767 1.00 80.19 122 SER A CA 1
ATOM 886 C C . SER A 1 122 ? 2.432 6.560 4.328 1.00 80.19 122 SER A C 1
ATOM 888 O O . SER A 1 122 ? 1.535 7.269 3.871 1.00 80.19 122 SER A O 1
ATOM 890 N N . ASN A 1 123 ? 3.454 6.133 3.595 1.00 85.81 123 ASN A N 1
ATOM 891 C CA . ASN A 1 123 ? 3.634 6.398 2.170 1.00 85.81 123 ASN A CA 1
ATOM 892 C C . ASN A 1 123 ? 3.825 5.087 1.404 1.00 85.81 123 ASN A C 1
ATOM 894 O O . ASN A 1 123 ? 4.531 4.189 1.864 1.00 85.81 123 ASN A O 1
ATOM 898 N N . TYR A 1 124 ? 3.230 4.995 0.212 1.00 88.38 124 TYR A N 1
ATOM 899 C CA . TYR A 1 124 ? 3.561 3.933 -0.737 1.00 88.38 124 TYR A CA 1
ATOM 900 C C . TYR A 1 124 ? 4.849 4.278 -1.470 1.00 88.38 124 TYR A C 1
ATOM 902 O O . TYR A 1 124 ? 5.031 5.405 -1.946 1.00 88.38 124 TYR A O 1
ATOM 910 N N . ARG A 1 125 ? 5.731 3.292 -1.570 1.00 88.06 125 ARG A N 1
ATOM 911 C CA . ARG A 1 125 ? 7.056 3.439 -2.157 1.00 88.06 125 ARG A CA 1
ATOM 912 C C . ARG A 1 125 ? 7.381 2.248 -3.042 1.00 88.06 125 ARG A C 1
ATOM 914 O O . ARG A 1 125 ? 6.774 1.180 -2.938 1.00 88.06 125 ARG A O 1
ATOM 921 N N . TRP A 1 126 ? 8.337 2.459 -3.927 1.00 88.75 126 TRP A N 1
ATOM 922 C CA . TRP A 1 126 ? 8.824 1.447 -4.848 1.00 88.75 126 TRP A CA 1
ATOM 923 C C . TRP A 1 126 ? 10.338 1.564 -5.003 1.00 88.75 126 TRP A C 1
ATOM 925 O O . TRP A 1 126 ? 10.922 2.611 -4.720 1.00 88.75 126 TRP A O 1
ATOM 935 N N . GLY A 1 127 ? 10.972 0.486 -5.435 1.00 87.75 127 GLY A N 1
ATOM 936 C CA . GLY A 1 127 ? 12.415 0.423 -5.595 1.00 87.75 127 GLY A CA 1
ATOM 937 C C . GLY A 1 127 ? 12.826 -0.683 -6.545 1.00 87.75 127 GLY A C 1
ATOM 938 O O . GLY A 1 127 ? 12.050 -1.603 -6.794 1.00 87.75 127 GLY A O 1
ATOM 939 N N . VAL A 1 128 ? 14.037 -0.597 -7.072 1.00 87.12 128 VAL A N 1
ATOM 940 C CA . VAL A 1 128 ? 14.648 -1.648 -7.884 1.00 87.12 128 VAL A CA 1
ATOM 941 C C . VAL A 1 128 ? 15.847 -2.230 -7.155 1.00 87.12 128 VAL A C 1
ATOM 943 O O . VAL A 1 128 ? 16.607 -1.502 -6.526 1.00 87.12 128 VAL A O 1
ATOM 946 N N . ASP A 1 129 ? 16.016 -3.537 -7.255 1.00 86.75 129 ASP A N 1
ATOM 947 C CA . ASP A 1 129 ? 17.247 -4.215 -6.883 1.00 86.75 129 ASP A CA 1
ATOM 948 C C . ASP A 1 129 ? 18.068 -4.449 -8.147 1.00 86.75 129 ASP A C 1
ATOM 950 O O . ASP A 1 129 ? 17.734 -5.303 -8.972 1.00 86.75 129 ASP A O 1
ATOM 954 N N . ASP A 1 130 ? 19.121 -3.653 -8.316 1.00 79.00 130 ASP A N 1
ATOM 955 C CA . ASP A 1 130 ? 20.053 -3.770 -9.436 1.00 79.00 130 ASP A CA 1
ATOM 956 C C . ASP A 1 130 ? 21.215 -4.736 -9.149 1.00 79.00 130 ASP A C 1
ATOM 958 O O . ASP A 1 130 ? 22.006 -5.039 -10.048 1.00 79.00 130 ASP A O 1
ATOM 962 N N . ALA A 1 131 ? 21.304 -5.266 -7.922 1.00 79.88 131 ALA A N 1
ATOM 963 C CA . ALA A 1 131 ? 22.294 -6.267 -7.553 1.00 79.88 131 ALA A CA 1
ATOM 964 C C . ALA A 1 131 ? 21.907 -7.672 -8.050 1.00 79.88 131 ALA A C 1
ATOM 966 O O . ALA A 1 131 ? 22.757 -8.570 -8.095 1.00 79.88 131 ALA A O 1
ATOM 967 N N . THR A 1 132 ? 20.647 -7.873 -8.453 1.00 73.88 132 THR A N 1
ATOM 968 C CA . THR A 1 132 ? 20.131 -9.127 -9.010 1.00 73.88 132 THR A CA 1
ATOM 969 C C . THR A 1 132 ? 20.023 -9.102 -10.540 1.00 73.88 132 THR A C 1
ATOM 971 O O . THR A 1 132 ? 19.860 -8.068 -11.182 1.00 73.88 132 THR A O 1
ATOM 974 N N . THR A 1 133 ? 20.188 -10.279 -11.160 1.00 79.62 133 THR A N 1
ATOM 975 C CA . THR A 1 133 ? 19.985 -10.493 -12.605 1.00 79.62 133 THR A CA 1
ATOM 976 C C . THR A 1 133 ? 19.068 -11.707 -12.815 1.00 79.62 133 THR A C 1
ATOM 978 O O . THR A 1 133 ? 19.484 -12.830 -12.510 1.00 79.62 133 THR A O 1
ATOM 981 N N . PRO A 1 134 ? 17.834 -11.531 -13.334 1.00 76.12 134 PRO A N 1
ATOM 982 C CA . PRO A 1 134 ? 17.219 -10.270 -13.781 1.00 76.12 134 PRO A CA 1
ATOM 983 C C . PRO A 1 134 ? 17.006 -9.265 -12.635 1.00 76.12 134 PRO A C 1
ATOM 985 O O . PRO A 1 134 ? 16.950 -9.667 -11.478 1.00 76.12 134 PRO A O 1
ATOM 988 N N . VAL A 1 135 ? 16.938 -7.976 -12.986 1.00 82.69 135 VAL A N 1
ATOM 989 C CA . VAL A 1 135 ? 16.633 -6.879 -12.050 1.00 82.69 135 VAL A CA 1
ATOM 990 C C . VAL A 1 135 ? 15.248 -7.116 -11.469 1.00 82.69 135 VAL A C 1
ATOM 992 O O . VAL A 1 135 ? 14.337 -7.436 -12.220 1.00 82.69 135 VAL A O 1
ATOM 995 N N . HIS A 1 136 ? 15.069 -6.926 -10.168 1.00 84.94 136 HIS A N 1
ATOM 996 C CA . HIS A 1 136 ? 13.759 -7.063 -9.533 1.00 84.94 136 HIS A CA 1
ATOM 997 C C . HIS A 1 136 ? 13.211 -5.715 -9.089 1.00 84.94 136 HIS A C 1
ATOM 999 O O . HIS A 1 136 ? 13.955 -4.838 -8.656 1.00 84.94 136 HIS A O 1
ATOM 1005 N N . VAL A 1 137 ? 11.891 -5.547 -9.162 1.00 87.50 137 VAL A N 1
ATOM 1006 C CA . VAL A 1 137 ? 11.221 -4.320 -8.715 1.0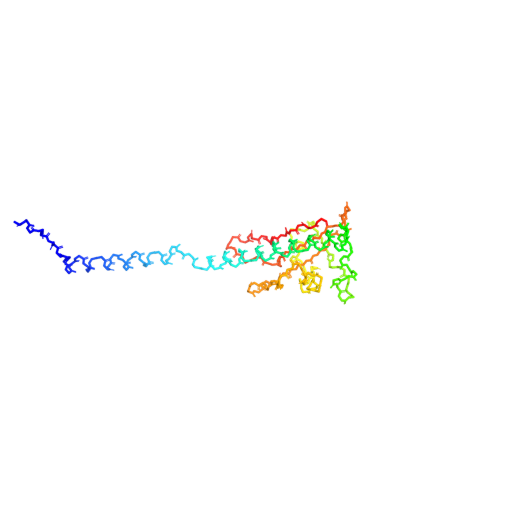0 87.50 137 VAL A CA 1
ATOM 1007 C C . VAL A 1 137 ? 10.338 -4.642 -7.531 1.00 87.50 137 VAL A C 1
ATOM 1009 O O . VAL A 1 137 ? 9.571 -5.600 -7.552 1.00 87.50 137 VAL A O 1
ATOM 1012 N N . TYR A 1 138 ? 10.412 -3.817 -6.502 1.00 87.50 138 TYR A N 1
ATOM 1013 C CA . TYR A 1 138 ? 9.649 -3.976 -5.283 1.00 87.50 138 TYR A CA 1
ATOM 1014 C C . TYR A 1 138 ? 8.686 -2.809 -5.116 1.00 87.50 138 TYR A C 1
ATOM 1016 O O . TYR A 1 138 ? 9.004 -1.659 -5.417 1.00 87.50 138 TYR A O 1
ATOM 1024 N N . VAL A 1 139 ? 7.500 -3.113 -4.603 1.00 88.56 139 VAL A N 1
ATOM 1025 C CA . VAL A 1 139 ? 6.486 -2.130 -4.214 1.00 88.56 139 VAL A CA 1
ATOM 1026 C C . VAL A 1 139 ? 6.010 -2.458 -2.806 1.00 88.56 139 VAL A C 1
ATOM 1028 O O . VAL A 1 139 ? 5.839 -3.632 -2.470 1.00 88.56 139 VAL A O 1
ATOM 1031 N N . GLY A 1 140 ? 5.815 -1.432 -1.982 1.00 87.56 140 GLY A N 1
ATOM 1032 C CA . GLY A 1 140 ? 5.430 -1.603 -0.585 1.00 87.56 140 GLY A CA 1
ATOM 1033 C C . GLY A 1 140 ? 5.052 -0.297 0.105 1.00 87.56 140 GLY A C 1
ATOM 1034 O O . GLY A 1 140 ? 4.860 0.745 -0.527 1.00 87.56 140 GLY A O 1
ATOM 1035 N N . VAL A 1 141 ? 4.929 -0.365 1.427 1.00 84.00 141 VAL A N 1
ATOM 1036 C CA . VAL A 1 141 ? 4.713 0.794 2.308 1.00 84.00 141 VAL A CA 1
ATOM 1037 C C . VAL A 1 141 ? 5.976 1.101 3.097 1.00 84.00 141 VAL A C 1
ATOM 1039 O O . VAL A 1 141 ? 6.751 0.198 3.383 1.00 84.00 141 VAL A O 1
ATOM 1042 N N . ASP A 1 142 ? 6.162 2.359 3.482 1.00 75.75 142 ASP A N 1
ATOM 1043 C CA . ASP A 1 142 ? 7.267 2.762 4.360 1.00 75.75 142 ASP A CA 1
ATOM 1044 C C . ASP A 1 142 ? 7.147 2.193 5.780 1.00 75.75 142 ASP A C 1
ATOM 1046 O O . ASP A 1 142 ? 8.140 1.842 6.400 1.00 75.75 142 ASP A O 1
ATOM 1050 N N . THR A 1 143 ? 5.928 2.125 6.308 1.00 73.94 143 THR A N 1
ATOM 1051 C CA . THR A 1 143 ? 5.635 1.687 7.669 1.00 73.94 143 THR A CA 1
ATOM 1052 C C . THR A 1 143 ? 4.235 1.092 7.738 1.00 73.94 143 THR A C 1
ATOM 1054 O O . THR A 1 143 ? 3.244 1.705 7.319 1.00 73.94 143 THR A O 1
ATOM 1057 N N . MET A 1 144 ? 4.137 -0.100 8.322 1.00 72.25 144 MET A N 1
ATOM 1058 C CA . MET A 1 144 ? 2.860 -0.628 8.793 1.00 72.25 144 MET A CA 1
ATOM 1059 C C . MET A 1 144 ? 2.542 -0.043 10.166 1.00 72.25 144 MET A C 1
ATOM 1061 O O . MET A 1 144 ? 3.433 0.300 10.946 1.00 72.25 144 MET A O 1
ATOM 1065 N N . GLU A 1 145 ? 1.253 0.121 10.466 1.00 71.88 145 GLU A N 1
ATOM 1066 C CA . GLU A 1 145 ? 0.884 0.638 11.779 1.00 71.88 145 GLU A CA 1
ATOM 1067 C C . GLU A 1 145 ? 1.050 -0.466 12.821 1.00 71.88 145 GLU A C 1
ATOM 1069 O O . GLU A 1 145 ? 0.345 -1.474 12.758 1.00 71.88 145 GLU A O 1
ATOM 1074 N N . GLN A 1 146 ? 1.974 -0.229 13.758 1.00 68.06 146 GLN A N 1
ATOM 1075 C CA . GLN A 1 146 ? 2.419 -1.190 14.762 1.00 68.06 146 GLN A CA 1
ATOM 1076 C C . GLN A 1 146 ? 1.253 -1.714 15.617 1.00 68.06 146 GLN A C 1
ATOM 1078 O O . GLN A 1 146 ? 0.550 -0.962 16.318 1.00 68.06 146 GLN A O 1
ATOM 1083 N N . ASP A 1 147 ? 1.073 -3.028 15.604 1.00 59.00 147 ASP A N 1
ATOM 1084 C CA . ASP A 1 147 ? 0.550 -3.769 16.739 1.00 59.00 147 ASP A CA 1
ATOM 1085 C C . ASP A 1 147 ? 1.481 -3.544 17.942 1.00 59.00 147 ASP A C 1
ATOM 1087 O O . ASP A 1 147 ? 2.674 -3.290 17.815 1.00 59.00 147 ASP A O 1
ATOM 1091 N N . GLY A 1 148 ? 0.939 -3.500 19.159 1.00 56.38 148 GLY A N 1
ATOM 1092 C CA . GLY A 1 148 ? 1.701 -3.113 20.361 1.00 56.38 148 GLY A CA 1
ATOM 1093 C C . GLY A 1 148 ? 2.847 -4.062 20.762 1.00 56.38 148 GLY A C 1
ATOM 1094 O O . GLY A 1 148 ? 3.350 -3.943 21.875 1.00 56.38 148 GLY A O 1
ATOM 1095 N N . ASP A 1 149 ? 3.215 -5.012 19.907 1.00 53.78 149 ASP A N 1
ATOM 1096 C CA . ASP A 1 149 ? 4.270 -6.018 20.041 1.00 53.78 149 ASP A CA 1
ATOM 1097 C C . ASP A 1 149 ? 5.565 -5.659 19.291 1.00 53.78 149 ASP A C 1
ATOM 1099 O O . ASP A 1 149 ? 6.590 -6.312 19.486 1.00 53.78 149 ASP A O 1
ATOM 1103 N N . GLY A 1 150 ? 5.553 -4.587 18.500 1.00 56.47 150 GLY A N 1
ATOM 1104 C CA . GLY A 1 150 ? 6.762 -4.011 17.932 1.00 56.47 150 GLY A CA 1
ATOM 1105 C C . GLY A 1 150 ? 7.144 -4.517 16.537 1.00 56.47 150 GLY A C 1
ATOM 1106 O O . GLY A 1 150 ? 8.107 -3.998 15.977 1.00 56.47 150 GLY A O 1
ATOM 1107 N N . ASN A 1 151 ? 6.415 -5.488 15.973 1.00 51.09 151 ASN A N 1
ATOM 1108 C CA . ASN A 1 151 ? 6.936 -6.382 14.931 1.00 51.09 151 ASN A CA 1
ATOM 1109 C C . ASN A 1 151 ? 6.047 -6.509 13.678 1.00 51.09 151 ASN A C 1
ATOM 1111 O O . ASN A 1 151 ? 5.907 -7.601 13.129 1.00 51.09 151 ASN A O 1
ATOM 1115 N N . THR A 1 152 ? 5.499 -5.413 13.160 1.00 61.00 152 THR A N 1
ATOM 1116 C CA . THR A 1 152 ? 4.864 -5.424 11.830 1.00 61.00 152 THR A CA 1
ATOM 1117 C C . THR A 1 152 ? 5.858 -4.937 10.769 1.00 61.00 152 THR A C 1
ATOM 1119 O O . THR A 1 152 ? 5.991 -3.725 10.583 1.00 61.00 152 THR A O 1
ATOM 1122 N N . PRO A 1 153 ? 6.592 -5.839 10.082 1.00 59.47 153 PRO A N 1
ATOM 1123 C CA . PRO A 1 153 ? 7.378 -5.450 8.916 1.00 59.47 153 PRO A CA 1
ATOM 1124 C C . PRO A 1 153 ? 6.443 -4.913 7.827 1.00 59.47 153 PRO A C 1
ATOM 1126 O O . PRO A 1 153 ? 5.274 -5.311 7.754 1.00 59.47 153 PRO A O 1
ATOM 1129 N N . ALA A 1 154 ? 6.933 -3.997 6.993 1.00 66.75 154 ALA A N 1
ATOM 1130 C CA . ALA A 1 154 ? 6.170 -3.602 5.823 1.00 66.75 154 ALA A CA 1
ATOM 1131 C C . ALA A 1 154 ? 6.049 -4.776 4.836 1.00 66.75 154 ALA A C 1
ATOM 1133 O O . ALA A 1 154 ? 6.906 -5.653 4.766 1.00 66.75 154 ALA A O 1
ATOM 1134 N N . ASP A 1 155 ? 4.920 -4.839 4.129 1.00 71.19 155 ASP A N 1
ATOM 1135 C CA . ASP A 1 155 ? 4.693 -5.864 3.113 1.00 71.19 155 ASP A CA 1
ATOM 1136 C C . ASP A 1 155 ? 5.279 -5.370 1.785 1.00 71.19 155 ASP A C 1
ATOM 1138 O O . ASP A 1 155 ? 4.893 -4.304 1.292 1.00 71.19 155 ASP A O 1
ATOM 1142 N N . TYR A 1 156 ? 6.197 -6.151 1.211 1.00 74.81 156 TYR A N 1
ATOM 1143 C CA . TYR A 1 156 ? 6.818 -5.868 -0.085 1.00 74.81 156 TYR A CA 1
ATOM 1144 C C . TYR A 1 156 ? 6.501 -6.972 -1.080 1.00 74.81 156 TYR A C 1
ATOM 1146 O O . TYR A 1 156 ? 6.544 -8.162 -0.761 1.00 74.81 156 TYR A O 1
ATOM 1154 N N . TYR A 1 157 ? 6.247 -6.566 -2.316 1.00 78.62 157 TYR A N 1
ATOM 1155 C CA . TYR A 1 157 ? 5.931 -7.479 -3.400 1.00 78.62 157 TYR A CA 1
ATOM 1156 C C . TYR A 1 157 ? 6.955 -7.357 -4.518 1.00 78.62 157 TYR A C 1
ATOM 1158 O O . TYR A 1 157 ? 7.182 -6.263 -5.029 1.00 78.62 157 TYR A O 1
ATOM 1166 N N . LEU A 1 158 ? 7.524 -8.495 -4.922 1.00 80.94 158 LEU A N 1
ATOM 1167 C CA . LEU A 1 158 ? 8.459 -8.598 -6.042 1.00 80.94 158 LEU A CA 1
ATOM 1168 C C . LEU A 1 158 ? 7.708 -8.644 -7.376 1.00 80.94 158 LEU A C 1
ATOM 1170 O O . LEU A 1 158 ? 6.802 -9.463 -7.574 1.00 80.94 158 LEU A O 1
ATOM 1174 N N . VAL A 1 159 ? 8.105 -7.780 -8.298 1.00 72.69 159 VAL A N 1
ATOM 1175 C CA . VAL A 1 159 ? 7.759 -7.792 -9.718 1.00 72.69 159 VAL A CA 1
ATOM 1176 C C . VAL A 1 159 ? 8.997 -8.252 -10.483 1.00 72.69 159 VAL A C 1
ATOM 1178 O O . VAL A 1 159 ? 10.104 -7.826 -10.159 1.00 72.69 159 VAL A O 1
ATOM 1181 N N . TYR A 1 160 ? 8.763 -9.175 -11.423 1.00 69.94 160 TYR A N 1
ATOM 1182 C CA . TYR A 1 160 ? 9.767 -9.897 -12.209 1.00 69.94 160 TYR A CA 1
ATOM 1183 C C . TYR A 1 160 ? 10.861 -9.015 -12.770 1.00 69.94 160 TYR A C 1
ATOM 1185 O O . TYR A 1 160 ? 10.487 -7.951 -13.310 1.00 69.94 160 TYR A O 1
#

Sequence (160 aa):
MKRSNQSGFTLVEILVVIALLALLAGAVFFALNPTQLFRDARNTTRRQDVDAVHSALRQYVLRDLDGDPAGLSDGCLSGGALPVIDVTDADPIGSAEGGPLTDLSTCLSSYIGEMPAAPGTSNYRWGVDDATTPVHVYVGVDTMEQDGDGNTPADYYLVY

Organism: NCBI:txid2099670

Mean predicted aligned error: 10.05 Å

Secondary structure (DSSP, 8-state):
------PPPPHHHHHHHHHHHHHHHHHHHHHS-HHHHHHHHHHHHHHHHHHHHHHHHHHHHHHHSTT-GGGHHHHTSSSPPP-B--TTSSSTTTSTTSEEGGGGHHHHTTTSSS----STT--EEEEEE-SSSS-EEEEEES-PPPPTTS--PPPEEEE-

Radius of gyration: 25.79 Å; Cα contacts (8 Å, |Δi|>4): 212; chains: 1; bounding box: 86×34×59 Å

InterPro domains:
  IPR002416 Type II secretion system protein GspH-like [PR00885] (4-18)
  IPR002416 Type II secretion system protein GspH-like [PR00885] (19-33)
  IPR012902 Prokaryotic N-terminal methylation site [PF07963] (3-29)
  IPR012902 Prokaryotic N-terminal methylation site [PS00409] (7-27)
  IPR012902 Prokaryotic N-terminal methylation site [TIGR02532] (6-28)
  IPR045584 Pilin-like [SSF54523] (9-86)